Protein AF-A0A6I2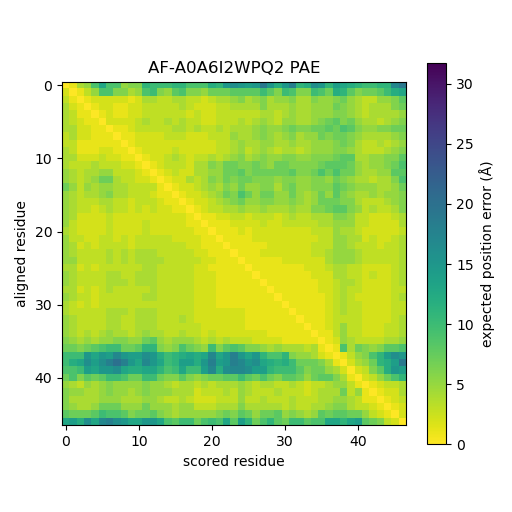WPQ2-F1 (afdb_monomer)

Mean predicted aligned error: 4.41 Å

Sequence (47 aa):
AYVKEADQILNDPGGSGSLAFVPERLYQQVVDAAEECPGECIFIEMR

Secondary structure (DSSP, 8-state):
--EEETTEEE-SS-GGGS-----GGGHHHHHHHHHHTTSSS------

Foldseek 3Di:
DFDAAPPRTFVVVDDVVGDYDDPPVCVVVLVVVCVVVPPPHHDDDDD

Solvent-accessible surface area (backbone atoms only — not comparable to full-atom values): 3119 Å² total; per-residue (Å²): 72,89,48,56,47,93,92,44,79,30,55,82,81,13,50,96,71,30,82,58,89,74,60,76,95,46,47,67,62,54,51,52,51,32,64,73,39,84,65,82,55,53,88,86,86,88,130

Radius of gyration: 10.48 Å; Cα contacts (8 Å, |Δi|>4): 43; chains: 1; bounding box: 22×24×24 Å

Structure (mmCIF, N/CA/C/O backbone):
data_AF-A0A6I2WPQ2-F1
#
_entry.id   AF-A0A6I2WPQ2-F1
#
loop_
_atom_site.group_PDB
_atom_site.id
_atom_site.type_symbol
_atom_site.label_atom_id
_atom_site.label_alt_id
_atom_site.label_comp_id
_atom_site.label_asym_id
_atom_site.label_entity_id
_atom_site.label_seq_id
_atom_site.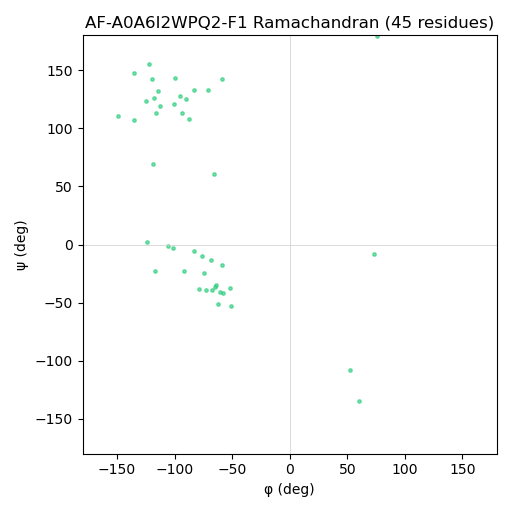pdbx_PDB_ins_code
_atom_site.Cartn_x
_atom_site.Cartn_y
_atom_site.Cartn_z
_atom_site.occupancy
_atom_site.B_iso_or_equiv
_atom_site.auth_seq_id
_atom_site.auth_comp_id
_atom_site.auth_asym_id
_atom_site.auth_atom_id
_atom_site.pdbx_PDB_model_num
ATOM 1 N N . ALA A 1 1 ? 5.730 -1.525 -4.979 1.00 61.81 1 ALA A N 1
ATOM 2 C CA . ALA A 1 1 ? 4.640 -1.704 -4.001 1.00 61.81 1 ALA A CA 1
ATOM 3 C C . ALA A 1 1 ? 3.800 -2.908 -4.415 1.00 61.81 1 ALA A C 1
ATOM 5 O O . ALA A 1 1 ? 3.306 -2.910 -5.536 1.00 61.81 1 ALA A O 1
ATOM 6 N N . TYR A 1 2 ? 3.687 -3.940 -3.576 1.00 68.31 2 TYR A N 1
ATOM 7 C CA . TYR A 1 2 ? 2.675 -4.987 -3.755 1.00 68.31 2 TYR A CA 1
ATOM 8 C C . TYR A 1 2 ? 1.470 -4.585 -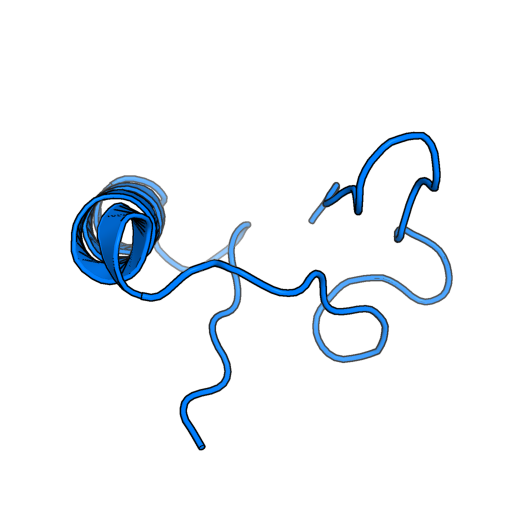2.911 1.00 68.31 2 TYR A C 1
ATOM 10 O O . TYR A 1 2 ? 1.572 -4.538 -1.687 1.00 68.31 2 TYR A O 1
ATOM 18 N N . VAL A 1 3 ? 0.356 -4.260 -3.558 1.00 83.62 3 VAL A N 1
ATOM 19 C CA . VAL A 1 3 ? -0.932 -4.046 -2.892 1.00 83.62 3 VAL A CA 1
ATOM 20 C C . VAL A 1 3 ? -1.949 -5.004 -3.496 1.00 83.62 3 VAL A C 1
ATOM 22 O O . VAL A 1 3 ? -1.775 -5.494 -4.614 1.00 83.62 3 VAL A O 1
ATOM 25 N N . LYS A 1 4 ? -2.984 -5.335 -2.730 1.00 87.69 4 LYS A N 1
ATOM 26 C CA . LYS A 1 4 ? -4.060 -6.208 -3.187 1.00 87.69 4 LYS A CA 1
ATOM 27 C C . LYS A 1 4 ? -5.405 -5.636 -2.783 1.00 87.69 4 LYS A C 1
ATOM 29 O O . LYS A 1 4 ? -5.525 -5.052 -1.709 1.00 87.69 4 LYS A O 1
ATOM 34 N N . GLU A 1 5 ? -6.409 -5.877 -3.606 1.00 90.12 5 GLU A N 1
ATOM 35 C CA . GLU A 1 5 ? -7.804 -5.628 -3.274 1.00 90.12 5 GLU A CA 1
ATOM 36 C C . GLU A 1 5 ? -8.535 -6.969 -3.264 1.00 90.12 5 GLU A C 1
ATOM 38 O O . GLU A 1 5 ? -8.631 -7.645 -4.285 1.00 90.12 5 GLU A O 1
ATOM 43 N N . ALA A 1 6 ? -8.991 -7.396 -2.082 1.00 87.31 6 ALA A N 1
ATOM 44 C CA . ALA A 1 6 ? -9.516 -8.745 -1.858 1.00 87.31 6 ALA A CA 1
ATOM 45 C C . ALA A 1 6 ? -8.541 -9.849 -2.343 1.00 87.31 6 ALA A C 1
ATOM 47 O O . ALA A 1 6 ? -7.493 -10.067 -1.713 1.00 87.31 6 ALA A O 1
ATOM 48 N N . ASP A 1 7 ? -8.889 -10.523 -3.442 1.00 90.81 7 ASP A N 1
ATOM 49 C CA . ASP A 1 7 ? -8.113 -11.591 -4.088 1.00 90.81 7 ASP A CA 1
ATOM 50 C C . ASP A 1 7 ? -7.343 -11.110 -5.330 1.00 90.81 7 ASP A C 1
ATOM 52 O O . ASP A 1 7 ? -6.582 -11.872 -5.926 1.00 90.81 7 ASP A O 1
ATOM 56 N N . GLN A 1 8 ? -7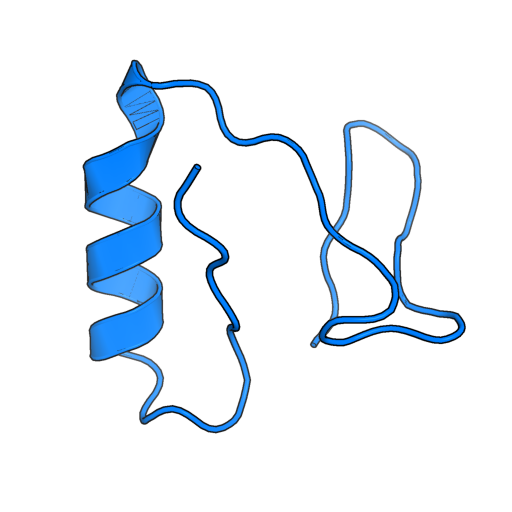.504 -9.844 -5.722 1.00 88.94 8 GLN A N 1
ATOM 57 C CA . GLN A 1 8 ? -6.808 -9.262 -6.861 1.00 88.94 8 GLN A CA 1
ATOM 58 C C . GLN A 1 8 ? -5.477 -8.648 -6.438 1.00 88.94 8 GLN A C 1
ATOM 60 O O . GLN A 1 8 ? -5.415 -7.766 -5.582 1.00 88.94 8 GLN A O 1
ATOM 65 N N . ILE A 1 9 ? -4.406 -9.081 -7.097 1.00 89.56 9 ILE A N 1
ATOM 66 C CA . ILE A 1 9 ? -3.076 -8.488 -6.966 1.00 89.56 9 ILE A CA 1
ATOM 67 C C . ILE A 1 9 ? -2.982 -7.264 -7.888 1.00 89.56 9 ILE A C 1
ATOM 69 O O . ILE A 1 9 ? -3.348 -7.339 -9.058 1.00 89.56 9 ILE A O 1
ATOM 73 N N . LEU A 1 10 ? -2.471 -6.150 -7.362 1.00 88.06 10 LEU A N 1
ATOM 74 C CA . LEU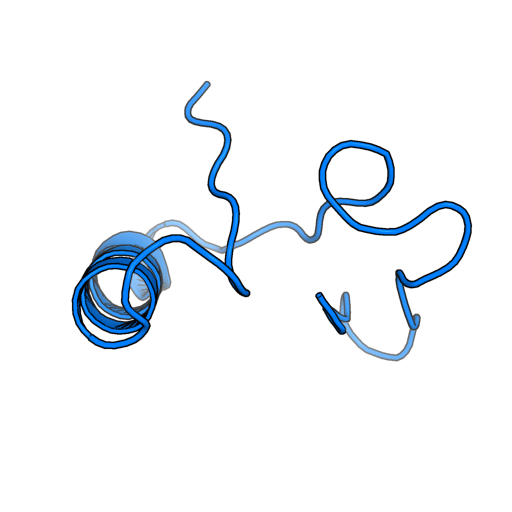 A 1 10 ? -2.375 -4.857 -8.042 1.00 88.06 10 LEU A CA 1
ATOM 75 C C . LEU A 1 10 ? -0.904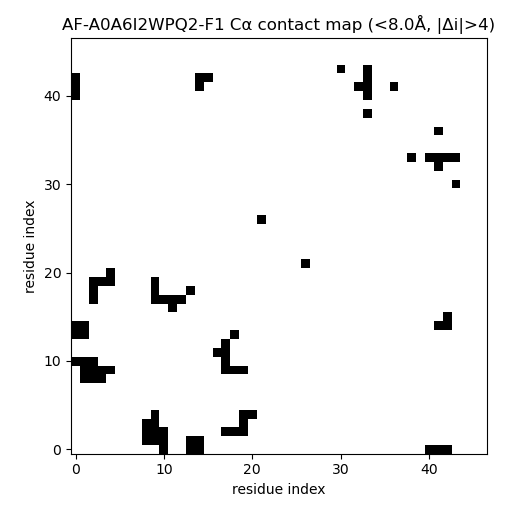 -4.432 -8.167 1.00 88.06 10 LEU A C 1
ATOM 77 O O . LEU A 1 10 ? -0.435 -3.517 -7.491 1.00 88.06 10 LEU A O 1
ATOM 81 N N . ASN A 1 11 ? -0.148 -5.151 -8.997 1.00 85.88 11 ASN A N 1
ATOM 82 C CA . ASN A 1 11 ? 1.293 -4.949 -9.178 1.00 8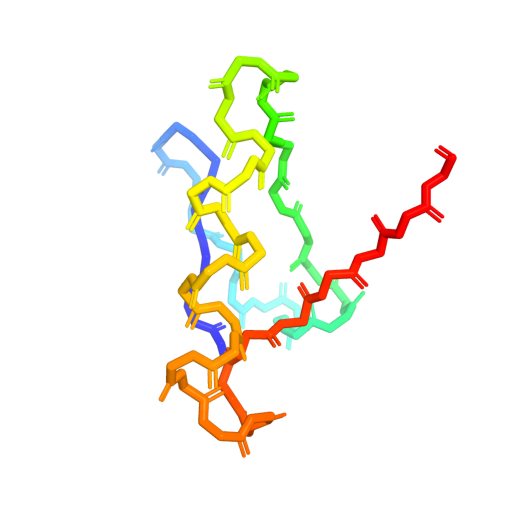5.88 11 ASN A CA 1
ATOM 83 C C . ASN A 1 11 ? 1.726 -4.679 -10.632 1.00 85.88 11 ASN A C 1
ATOM 85 O O . ASN A 1 11 ? 2.923 -4.527 -10.858 1.00 85.88 11 ASN A O 1
ATOM 89 N N . ASP A 1 12 ? 0.791 -4.607 -11.584 1.00 86.50 12 ASP A N 1
ATOM 90 C CA . ASP A 1 12 ? 1.055 -4.305 -12.996 1.00 86.50 12 ASP A CA 1
ATOM 91 C C . ASP A 1 12 ? 0.020 -3.280 -13.513 1.00 86.50 12 ASP A C 1
ATOM 93 O O . ASP A 1 12 ? -1.160 -3.626 -13.632 1.00 86.50 12 ASP A O 1
ATOM 97 N N . PRO A 1 13 ? 0.402 -2.005 -13.746 1.00 85.94 13 PRO A N 1
ATOM 98 C CA . PRO A 1 13 ? 1.766 -1.455 -13.693 1.00 85.94 13 PRO A CA 1
ATOM 99 C C . PRO A 1 13 ? 2.326 -1.227 -12.269 1.00 85.94 13 PRO A C 1
ATOM 101 O O . PRO A 1 13 ? 3.515 -0.946 -12.121 1.00 85.94 13 PRO A O 1
ATOM 104 N N . GLY A 1 14 ? 1.500 -1.348 -11.220 1.00 83.94 14 GLY A N 1
ATOM 105 C CA . GLY A 1 14 ? 1.901 -1.162 -9.819 1.00 83.94 14 GLY A CA 1
ATOM 106 C C . GLY A 1 14 ? 2.090 0.307 -9.404 1.00 83.94 14 GLY A C 1
ATOM 107 O O . GLY A 1 14 ? 1.910 1.235 -10.193 1.00 83.94 14 GLY A O 1
ATOM 108 N N . GLY A 1 15 ? 2.443 0.536 -8.132 1.00 81.19 15 GLY A N 1
ATOM 109 C CA . GLY A 1 15 ? 2.681 1.887 -7.596 1.00 81.19 15 GLY A CA 1
ATOM 110 C C . GLY A 1 15 ? 1.446 2.790 -7.708 1.00 81.19 15 GLY A C 1
ATOM 111 O O . GLY A 1 15 ? 0.339 2.351 -7.428 1.00 81.19 15 GLY A O 1
ATOM 112 N N . SER A 1 16 ? 1.610 4.037 -8.158 1.00 82.31 16 SER A N 1
ATOM 113 C CA . SER A 1 16 ? 0.477 4.943 -8.423 1.00 82.31 16 SER A CA 1
ATOM 114 C C . SER A 1 16 ? -0.391 4.523 -9.617 1.00 82.31 16 SER A C 1
ATOM 116 O O . SER A 1 16 ? -1.496 5.030 -9.777 1.00 82.31 16 SER A O 1
ATOM 118 N N . GLY A 1 17 ? 0.079 3.591 -10.453 1.00 84.69 17 GLY A N 1
ATOM 119 C CA . GLY A 1 17 ? -0.699 3.031 -11.557 1.00 84.69 17 GLY A CA 1
ATOM 120 C C . GLY A 1 17 ? -1.635 1.892 -11.139 1.00 84.69 17 GLY A C 1
ATOM 121 O O . GLY A 1 17 ? -2.399 1.397 -11.967 1.00 84.69 17 GLY A O 1
ATOM 122 N N . SER A 1 18 ? -1.588 1.442 -9.880 1.00 86.44 18 SER A N 1
ATOM 123 C CA . SER A 1 18 ? -2.488 0.412 -9.347 1.00 86.44 18 SER A CA 1
ATOM 124 C C . SER A 1 18 ? -2.729 0.628 -7.849 1.00 86.44 18 SER A C 1
ATOM 126 O O . SER A 1 18 ? -1.827 0.432 -7.040 1.00 86.44 18 SER A O 1
ATOM 128 N N . LEU A 1 19 ? -3.953 1.015 -7.477 1.00 88.69 19 LEU A N 1
ATOM 129 C CA . LEU A 1 19 ? -4.335 1.368 -6.105 1.00 88.69 19 LEU A CA 1
ATOM 130 C C . LEU A 1 19 ? -5.443 0.446 -5.591 1.00 88.69 19 LEU A C 1
ATOM 132 O O . LEU A 1 19 ? -6.344 0.089 -6.345 1.00 88.69 19 LEU A O 1
ATOM 136 N N . ALA A 1 20 ? -5.380 0.092 -4.307 1.00 90.75 20 ALA A N 1
ATOM 137 C CA . ALA A 1 20 ? -6.428 -0.658 -3.617 1.00 90.75 20 ALA A CA 1
ATOM 138 C C . ALA A 1 20 ? -7.304 0.291 -2.792 1.00 90.75 20 ALA A C 1
ATOM 140 O O . ALA A 1 20 ? -6.791 1.230 -2.177 1.00 90.75 20 ALA A O 1
ATOM 141 N N . PHE A 1 21 ? -8.607 0.024 -2.719 1.00 91.75 21 PHE A N 1
ATOM 142 C CA . PHE A 1 21 ? -9.493 0.753 -1.825 1.00 91.75 21 PHE A CA 1
ATOM 143 C C . PHE A 1 21 ? -9.233 0.385 -0.360 1.00 91.75 21 PHE A C 1
ATOM 145 O O . PHE A 1 21 ? -9.178 -0.788 0.022 1.00 91.75 21 PHE A O 1
ATOM 152 N N . VAL A 1 22 ? -9.140 1.410 0.486 1.00 90.38 22 VAL A N 1
ATOM 153 C CA . VAL A 1 22 ? -8.997 1.271 1.936 1.00 90.38 22 VAL A CA 1
ATOM 154 C C . VAL A 1 22 ? -10.269 1.801 2.601 1.00 90.38 22 VAL A C 1
ATOM 156 O O . VAL A 1 22 ? -10.580 2.983 2.463 1.00 90.38 22 VAL A O 1
ATOM 159 N N . PRO A 1 23 ? -11.014 0.967 3.349 1.00 91.94 23 PRO A N 1
ATOM 160 C CA . PRO A 1 23 ? -12.135 1.440 4.152 1.00 91.94 23 PRO A CA 1
ATOM 161 C C . PRO A 1 23 ? -11.692 2.494 5.171 1.00 91.94 23 PRO A C 1
ATOM 163 O O . PRO A 1 23 ? -10.665 2.319 5.822 1.00 91.94 23 PRO A O 1
ATOM 166 N N . GLU A 1 24 ? -12.516 3.516 5.404 1.00 92.56 24 GLU A N 1
ATOM 167 C CA . GLU A 1 24 ? -12.202 4.651 6.293 1.00 92.56 24 GLU A CA 1
ATOM 168 C C . GLU A 1 24 ? -11.742 4.223 7.699 1.00 92.56 24 GLU A C 1
ATOM 170 O O . GLU A 1 24 ? -10.783 4.762 8.242 1.00 92.56 24 GLU A O 1
ATOM 175 N N . ARG A 1 25 ? -12.334 3.157 8.258 1.00 94.75 25 ARG A N 1
ATOM 176 C CA . ARG A 1 25 ? -11.934 2.584 9.561 1.00 94.75 25 ARG A CA 1
ATOM 177 C C . ARG A 1 25 ? -10.472 2.109 9.634 1.00 94.75 25 ARG A C 1
ATOM 179 O O . ARG A 1 25 ? -9.984 1.834 10.725 1.00 94.75 25 ARG A O 1
ATOM 186 N N . LEU A 1 26 ? -9.818 1.907 8.489 1.00 93.00 26 LEU A N 1
ATOM 187 C CA . LEU A 1 26 ? -8.424 1.470 8.363 1.00 93.00 26 LEU A CA 1
ATOM 188 C C . LEU A 1 26 ? -7.485 2.602 7.930 1.00 93.00 26 LEU A C 1
ATOM 190 O O . LEU A 1 26 ? -6.284 2.369 7.845 1.00 93.00 26 LEU A O 1
ATOM 194 N N . TYR A 1 27 ? -8.003 3.810 7.692 1.00 91.38 27 TYR A N 1
ATOM 195 C CA . TYR A 1 27 ? -7.228 4.948 7.200 1.00 91.38 27 TYR A CA 1
ATOM 196 C C . TYR A 1 27 ? -5.967 5.203 8.035 1.00 91.38 27 TYR A C 1
ATOM 198 O O . TYR A 1 27 ? -4.866 5.189 7.491 1.00 91.38 27 TYR A O 1
ATOM 206 N N . GLN A 1 28 ? -6.111 5.340 9.359 1.00 93.81 28 GLN A N 1
ATOM 207 C CA . GLN A 1 28 ? -4.974 5.640 10.235 1.00 93.81 28 GLN A CA 1
ATOM 208 C C . GLN A 1 28 ? -3.896 4.550 10.176 1.00 93.81 28 GLN A C 1
ATOM 210 O O . GLN A 1 28 ? -2.720 4.861 10.081 1.00 93.81 28 GLN A O 1
ATOM 215 N N . GLN A 1 29 ? -4.294 3.275 10.134 1.00 93.06 29 GLN A N 1
ATOM 216 C CA . GLN A 1 29 ? -3.345 2.156 10.059 1.00 93.06 29 GLN A CA 1
ATOM 217 C C . GLN A 1 29 ? -2.534 2.177 8.758 1.00 93.06 29 GLN A C 1
ATOM 219 O O . GLN A 1 29 ? -1.367 1.798 8.752 1.00 93.06 29 GLN A O 1
ATOM 224 N N . VAL A 1 30 ? -3.148 2.605 7.650 1.00 89.94 30 VAL A N 1
ATOM 225 C CA . VAL A 1 30 ? -2.459 2.731 6.360 1.00 89.94 30 VAL A CA 1
ATOM 226 C C . VAL A 1 30 ? -1.498 3.917 6.359 1.00 89.94 30 VAL A C 1
ATOM 228 O O . VAL A 1 30 ? -0.396 3.783 5.833 1.00 89.94 30 VAL A O 1
ATOM 231 N N . VAL A 1 31 ? -1.881 5.038 6.978 1.00 90.25 31 VAL A N 1
ATOM 232 C CA . VAL A 1 31 ? -0.994 6.195 7.167 1.00 90.25 31 VAL A CA 1
ATOM 233 C C . VAL A 1 31 ? 0.207 5.814 8.031 1.00 90.25 31 VAL A C 1
ATOM 235 O O . VAL A 1 31 ? 1.334 5.984 7.579 1.00 90.25 31 VAL A O 1
ATOM 238 N N . ASP A 1 32 ? -0.017 5.207 9.198 1.00 92.06 32 ASP A N 1
ATOM 239 C CA . ASP A 1 32 ? 1.056 4.799 10.115 1.00 92.06 32 ASP A CA 1
ATOM 240 C C . ASP A 1 32 ? 2.042 3.834 9.427 1.00 92.06 32 ASP A C 1
ATOM 242 O O . ASP A 1 32 ? 3.256 3.986 9.539 1.00 92.06 32 ASP A O 1
ATOM 246 N N . ALA A 1 33 ? 1.534 2.875 8.642 1.00 89.06 33 ALA A N 1
ATOM 247 C CA . ALA A 1 33 ? 2.371 1.948 7.880 1.00 89.06 33 ALA A CA 1
ATOM 248 C C . ALA A 1 33 ? 3.205 2.650 6.792 1.00 89.06 33 ALA A C 1
ATOM 250 O O . ALA A 1 33 ? 4.342 2.252 6.528 1.00 89.06 33 ALA A O 1
ATOM 251 N N . ALA A 1 34 ? 2.650 3.680 6.145 1.00 87.38 34 ALA A N 1
ATOM 252 C CA . ALA A 1 34 ? 3.364 4.485 5.156 1.00 87.38 34 ALA A CA 1
ATOM 253 C C . ALA A 1 34 ? 4.382 5.448 5.786 1.00 87.38 34 ALA A C 1
ATOM 255 O O . ALA A 1 34 ? 5.340 5.820 5.119 1.00 87.38 34 ALA A O 1
ATOM 256 N N . GLU A 1 35 ? 4.202 5.843 7.047 1.00 88.50 35 GLU A N 1
ATOM 257 C CA . GLU A 1 35 ? 5.197 6.612 7.803 1.00 88.50 35 GLU A CA 1
ATOM 258 C C . GLU A 1 35 ? 6.326 5.715 8.334 1.00 88.50 35 GLU A C 1
ATOM 260 O O . GLU A 1 35 ? 7.495 6.103 8.298 1.00 88.50 35 GLU A O 1
ATOM 265 N N . GLU A 1 36 ? 6.001 4.497 8.786 1.00 89.69 36 GLU A N 1
ATOM 266 C CA . GLU A 1 36 ? 6.980 3.500 9.239 1.00 89.69 36 GLU A CA 1
ATOM 267 C C . GLU A 1 36 ? 7.851 2.994 8.082 1.00 89.69 36 GLU A C 1
ATOM 269 O O . GLU A 1 36 ? 9.057 2.781 8.233 1.00 89.69 36 GLU A O 1
ATOM 274 N N . CYS A 1 37 ? 7.251 2.806 6.906 1.00 83.19 37 CYS A N 1
ATOM 275 C CA . CYS A 1 37 ? 7.981 2.441 5.708 1.00 83.19 37 CYS A CA 1
ATOM 276 C C . CYS A 1 37 ? 8.457 3.719 5.009 1.00 83.19 37 CYS A C 1
ATOM 278 O O . CYS A 1 37 ? 7.611 4.377 4.424 1.00 83.19 37 CYS A O 1
ATOM 280 N N . PRO A 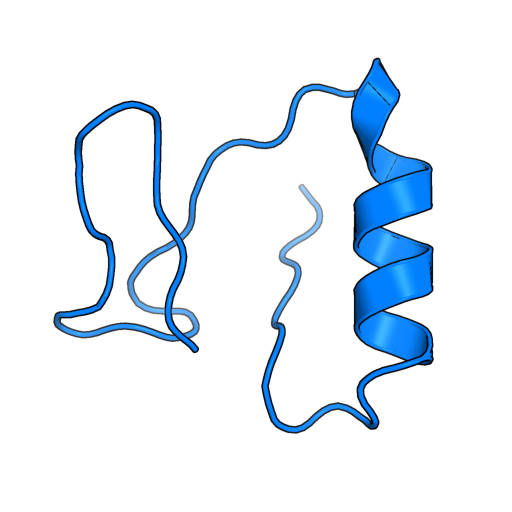1 38 ? 9.759 4.071 5.017 1.00 67.19 38 PRO A N 1
ATOM 281 C CA . PRO A 1 38 ? 10.295 5.419 4.756 1.00 67.19 38 PRO A CA 1
ATOM 282 C C . PRO A 1 38 ? 10.082 5.950 3.318 1.00 67.19 38 PRO A C 1
ATOM 284 O O . PRO A 1 38 ? 11.031 6.237 2.596 1.00 67.19 38 PRO A O 1
ATOM 287 N N . GLY A 1 39 ? 8.832 6.079 2.877 1.00 60.28 39 GLY A N 1
ATOM 288 C CA . GLY A 1 39 ? 8.390 6.675 1.619 1.00 60.28 39 GLY A CA 1
ATOM 289 C C . GLY A 1 39 ? 8.645 5.871 0.339 1.00 60.28 39 GLY A C 1
ATOM 290 O O . GLY A 1 39 ? 8.146 6.265 -0.709 1.00 60.28 39 GLY A O 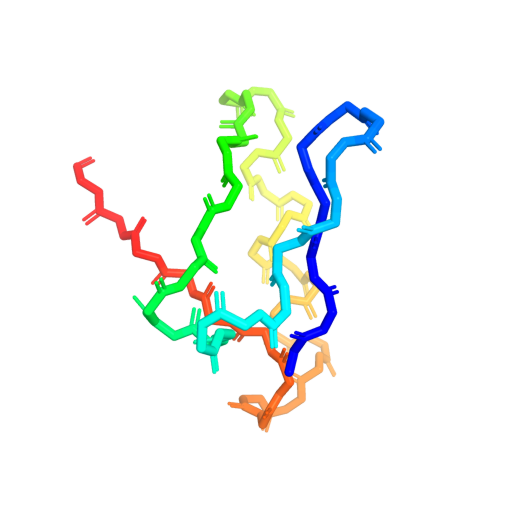1
ATOM 291 N N . GLU A 1 40 ? 9.388 4.761 0.375 1.00 66.25 40 GLU A N 1
ATOM 292 C CA . GLU A 1 40 ? 9.811 4.066 -0.859 1.00 66.25 40 GLU A CA 1
ATOM 293 C C . GLU A 1 40 ? 8.843 2.960 -1.325 1.00 66.25 40 GLU A C 1
ATOM 295 O O . GLU A 1 40 ? 8.824 2.602 -2.506 1.00 66.25 40 GLU A O 1
ATOM 300 N N . CYS A 1 41 ? 8.017 2.406 -0.427 1.00 74.19 41 CYS A N 1
ATOM 301 C CA . CYS A 1 41 ? 7.249 1.188 -0.728 1.00 74.19 41 CYS A CA 1
ATOM 302 C C . CYS A 1 41 ? 5.724 1.346 -0.718 1.00 74.19 41 CYS A C 1
ATOM 304 O O . CYS A 1 41 ? 5.054 0.514 -1.337 1.00 74.19 41 CYS A O 1
ATOM 306 N N . ILE A 1 42 ? 5.174 2.353 -0.031 1.00 82.00 42 ILE A N 1
ATOM 307 C CA . ILE A 1 42 ? 3.725 2.557 0.133 1.00 82.00 42 ILE A CA 1
ATOM 308 C C . ILE A 1 42 ? 3.368 3.965 -0.344 1.00 82.00 42 ILE A C 1
ATOM 310 O O . ILE A 1 42 ? 3.910 4.948 0.147 1.00 82.00 42 ILE A O 1
ATOM 314 N N . PHE A 1 43 ? 2.441 4.051 -1.297 1.00 82.50 43 PHE A N 1
ATOM 315 C CA . PHE A 1 43 ? 1.930 5.309 -1.838 1.00 82.50 43 PHE A CA 1
ATOM 316 C C . PHE A 1 43 ? 0.454 5.446 -1.467 1.00 82.50 43 PHE A C 1
ATOM 318 O O . PHE A 1 43 ? -0.312 4.501 -1.659 1.00 82.50 43 PHE A O 1
ATOM 325 N N . ILE A 1 44 ? 0.060 6.611 -0.951 1.00 84.44 44 ILE A N 1
ATOM 326 C CA . ILE A 1 44 ? -1.324 6.918 -0.572 1.00 84.44 44 ILE A CA 1
ATOM 327 C C . ILE A 1 44 ? -1.812 8.082 -1.437 1.00 84.44 44 ILE A C 1
ATOM 329 O O . ILE A 1 44 ? -1.186 9.139 -1.470 1.00 84.44 44 ILE A O 1
ATOM 333 N N . GLU A 1 45 ? -2.940 7.895 -2.122 1.00 83.50 45 GLU A N 1
ATOM 334 C CA . GLU A 1 45 ? -3.685 8.978 -2.772 1.00 83.50 45 GLU A CA 1
ATOM 335 C C . GLU A 1 45 ? -4.864 9.354 -1.869 1.00 83.50 45 GLU A C 1
ATOM 337 O O . GLU A 1 45 ? -5.708 8.510 -1.567 1.00 83.50 45 GLU A O 1
ATOM 342 N N . MET A 1 46 ? -4.921 10.612 -1.429 1.00 77.94 46 MET A N 1
ATOM 343 C CA . MET A 1 46 ? -6.070 11.139 -0.690 1.00 77.94 46 MET A CA 1
ATOM 344 C C . MET A 1 46 ? -7.009 11.850 -1.665 1.00 77.94 46 MET A C 1
ATOM 346 O O . MET A 1 46 ? -6.560 12.705 -2.431 1.00 77.94 46 MET A O 1
ATOM 350 N N . ARG A 1 47 ? -8.295 11.492 -1.639 1.00 62.06 47 ARG A N 1
ATOM 351 C CA . ARG A 1 47 ? -9.367 12.139 -2.407 1.00 62.06 47 ARG A CA 1
ATOM 352 C C . ARG A 1 47 ? -10.374 12.798 -1.485 1.00 62.06 47 ARG A C 1
ATOM 354 O O . ARG A 1 47 ? -10.598 12.236 -0.391 1.00 62.06 47 ARG A O 1
#

pLDDT: mean 84.59, std 8.85, range [60.28, 94.75]